Protein AF-A0A5A7T9H6-F1 (afdb_monomer)

Structure (mmCIF, N/CA/C/O backbone):
data_AF-A0A5A7T9H6-F1
#
_entry.id   AF-A0A5A7T9H6-F1
#
loop_
_atom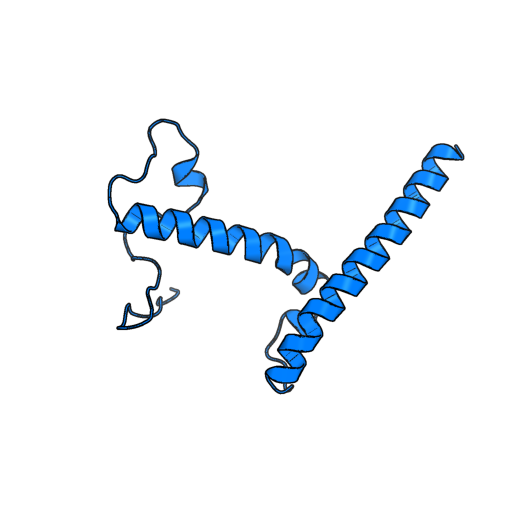_site.group_PDB
_atom_site.id
_atom_site.type_symbol
_atom_site.label_atom_id
_atom_site.label_alt_id
_atom_site.label_comp_id
_atom_site.label_asym_id
_atom_site.label_entity_id
_atom_site.label_seq_id
_atom_site.pdbx_PDB_ins_code
_atom_site.Cartn_x
_atom_site.Cartn_y
_atom_site.Cartn_z
_atom_site.occupancy
_atom_site.B_iso_or_equiv
_atom_site.auth_seq_id
_atom_site.auth_comp_id
_atom_site.auth_asym_id
_atom_site.auth_atom_id
_atom_site.pdbx_PDB_model_num
ATOM 1 N N . MET A 1 1 ? -19.602 9.759 -2.356 1.00 32.16 1 MET A N 1
ATOM 2 C CA . MET A 1 1 ? -19.908 8.745 -1.319 1.00 32.16 1 MET A CA 1
ATOM 3 C C . MET A 1 1 ? -19.377 7.387 -1.775 1.00 32.16 1 MET A C 1
ATOM 5 O O . MET A 1 1 ? -19.956 6.810 -2.684 1.00 32.16 1 MET A O 1
ATOM 9 N N . ARG A 1 2 ? -18.277 6.870 -1.207 1.00 39.62 2 ARG A N 1
ATOM 10 C CA . ARG A 1 2 ? -17.934 5.444 -1.363 1.00 39.62 2 ARG A CA 1
ATOM 11 C C . ARG A 1 2 ? -18.750 4.678 -0.321 1.00 39.62 2 ARG A C 1
ATOM 13 O O . ARG A 1 2 ? -18.455 4.782 0.864 1.00 39.62 2 ARG A O 1
ATOM 20 N N . ARG A 1 3 ? -19.807 3.971 -0.738 1.00 49.78 3 ARG A N 1
ATOM 21 C CA . ARG A 1 3 ? -20.456 2.973 0.125 1.00 49.78 3 ARG A CA 1
ATOM 22 C C . ARG A 1 3 ? -19.434 1.856 0.338 1.00 49.78 3 ARG A C 1
ATOM 24 O O . ARG A 1 3 ? -19.085 1.166 -0.614 1.00 49.78 3 ARG A O 1
ATOM 31 N N . GLY A 1 4 ? -18.880 1.775 1.546 1.00 64.88 4 GLY A N 1
ATOM 32 C CA . GLY A 1 4 ? -18.006 0.675 1.940 1.00 64.88 4 GLY A CA 1
ATOM 33 C C . GLY A 1 4 ? -18.763 -0.649 1.879 1.00 64.88 4 GLY A C 1
ATOM 34 O O . GLY A 1 4 ? -19.987 -0.678 2.014 1.00 64.88 4 GLY A O 1
ATOM 35 N N . TYR A 1 5 ? -18.034 -1.735 1.643 1.00 79.31 5 TYR A N 1
ATOM 36 C CA . TYR A 1 5 ? -18.594 -3.077 1.732 1.00 79.31 5 TYR A CA 1
ATOM 37 C C . TYR A 1 5 ? -19.097 -3.335 3.162 1.00 79.31 5 TYR A C 1
ATOM 39 O O . TYR A 1 5 ? -18.433 -2.911 4.111 1.00 79.31 5 TYR A O 1
ATOM 47 N N . PRO A 1 6 ? -20.256 -3.991 3.339 1.00 83.25 6 PRO A N 1
ATOM 48 C CA . PRO A 1 6 ? -20.728 -4.351 4.667 1.00 83.25 6 PRO A CA 1
ATOM 49 C C . PRO A 1 6 ? -19.781 -5.372 5.309 1.00 83.25 6 PRO A C 1
ATOM 51 O O . PRO A 1 6 ? -19.231 -6.238 4.627 1.00 83.25 6 PRO A O 1
ATOM 54 N N . ASN A 1 7 ? -19.622 -5.286 6.630 1.00 86.12 7 ASN A N 1
ATOM 55 C CA . ASN A 1 7 ? -18.958 -6.340 7.392 1.00 86.12 7 ASN A CA 1
ATOM 56 C C . ASN A 1 7 ? -19.840 -7.586 7.364 1.00 86.12 7 ASN A C 1
ATOM 58 O O . ASN A 1 7 ? -21.017 -7.520 7.717 1.00 86.12 7 ASN A O 1
ATOM 62 N N . THR A 1 8 ? -19.267 -8.699 6.925 1.00 88.88 8 THR A N 1
ATOM 63 C CA . THR A 1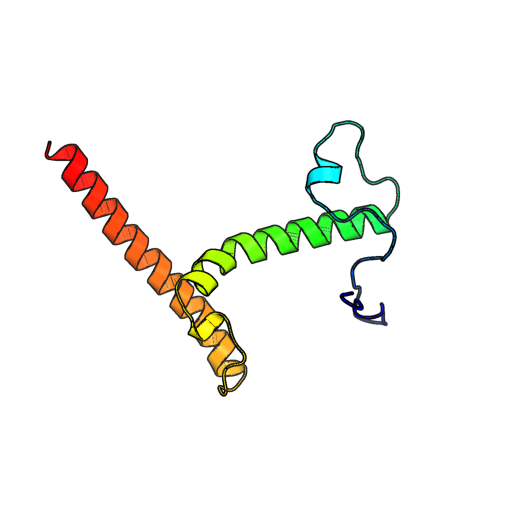 8 ? -19.950 -9.989 6.799 1.00 88.88 8 THR A CA 1
ATOM 64 C C . THR A 1 8 ? -19.071 -11.077 7.395 1.00 88.88 8 THR A C 1
ATOM 66 O O . THR A 1 8 ? -17.885 -10.865 7.661 1.00 88.88 8 THR A O 1
ATOM 69 N N . GLU A 1 9 ? -19.646 -12.244 7.653 1.00 86.38 9 GLU A N 1
ATOM 70 C CA . GLU A 1 9 ? -18.858 -13.384 8.104 1.00 86.38 9 GLU A CA 1
ATOM 71 C C . GLU A 1 9 ? -17.765 -13.710 7.070 1.00 86.38 9 GLU A C 1
ATOM 73 O O . GLU A 1 9 ? -18.032 -13.814 5.875 1.00 86.38 9 GLU A O 1
ATOM 78 N N . GLY A 1 10 ? -16.509 -13.786 7.521 1.00 87.81 10 GLY A N 1
ATOM 79 C CA . GLY A 1 10 ? -15.345 -13.996 6.651 1.00 87.81 10 GLY A CA 1
ATOM 80 C C . GLY A 1 10 ? -14.756 -12.735 6.001 1.00 87.81 10 GLY A C 1
ATOM 81 O O . GLY A 1 10 ? -13.679 -12.821 5.412 1.00 87.81 10 GLY A O 1
ATOM 82 N N . PHE A 1 11 ? -15.380 -11.557 6.134 1.00 87.44 11 PHE A N 1
ATOM 83 C CA . PHE A 1 11 ? -14.834 -10.308 5.596 1.00 87.44 11 PHE A CA 1
ATOM 84 C C . PHE A 1 11 ? -15.082 -9.097 6.505 1.00 87.44 11 PHE A C 1
ATOM 86 O O . PHE A 1 11 ? -16.214 -8.673 6.746 1.00 87.44 11 PHE A O 1
ATOM 93 N N . LEU A 1 12 ? -13.984 -8.483 6.949 1.00 88.75 12 LEU A N 1
ATOM 94 C CA . LEU A 1 12 ? -13.987 -7.265 7.753 1.00 88.75 12 LEU A CA 1
ATOM 95 C C . LEU A 1 12 ? -13.534 -6.074 6.903 1.00 88.75 12 LEU A C 1
ATOM 97 O O . LEU A 1 12 ? -12.353 -5.928 6.583 1.00 88.75 12 LEU A O 1
ATOM 101 N N . ALA A 1 13 ? -14.480 -5.207 6.561 1.00 88.31 13 ALA A N 1
ATOM 102 C CA . ALA A 1 13 ? -14.224 -3.893 5.996 1.00 88.31 13 ALA A CA 1
ATOM 103 C C . ALA A 1 13 ? -13.886 -2.874 7.106 1.00 88.31 13 ALA A C 1
ATOM 105 O O . ALA A 1 13 ? -14.198 -3.093 8.283 1.00 88.31 13 ALA A O 1
ATOM 106 N N . PRO A 1 14 ? -13.272 -1.729 6.756 1.00 88.81 14 PRO A N 1
ATOM 107 C CA . PRO A 1 14 ? -13.065 -0.631 7.696 1.00 88.81 14 PRO A CA 1
ATOM 108 C C . PRO A 1 14 ? -14.359 -0.204 8.390 1.00 88.81 14 PRO A C 1
ATOM 110 O O . PRO A 1 14 ? -15.389 0.007 7.746 1.00 88.81 14 PRO A O 1
ATOM 113 N N . TYR A 1 15 ? -14.294 -0.024 9.708 1.00 87.94 15 TYR A N 1
ATOM 114 C CA . TYR A 1 15 ? -15.427 0.438 10.499 1.00 87.94 15 TYR A CA 1
ATOM 115 C C . TYR A 1 15 ? -15.729 1.903 10.184 1.00 87.94 15 TYR A C 1
ATOM 117 O O . TYR A 1 15 ? -14.883 2.781 10.368 1.00 87.94 15 TYR A O 1
ATOM 125 N N . THR A 1 16 ? -16.953 2.174 9.735 1.00 80.81 16 THR A N 1
ATOM 126 C CA . THR A 1 16 ? -17.438 3.531 9.460 1.00 80.81 16 THR A CA 1
ATOM 127 C C . THR A 1 16 ? -17.621 4.327 10.751 1.00 80.81 16 THR A C 1
ATOM 129 O O . THR A 1 16 ? -18.063 3.778 11.760 1.00 80.81 16 THR A O 1
ATOM 132 N N . GLY A 1 17 ? -17.327 5.631 10.719 1.00 79.62 17 GLY A N 1
ATOM 133 C CA . GLY A 1 17 ? -17.470 6.512 11.887 1.00 79.62 17 GLY A CA 1
ATOM 134 C C . GLY A 1 17 ? -16.360 6.356 12.932 1.00 79.62 17 GLY A C 1
ATOM 135 O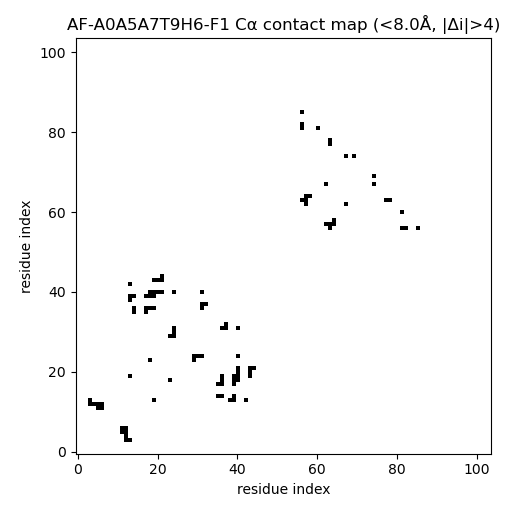 O . GLY A 1 17 ? -16.505 6.829 14.053 1.00 79.62 17 GLY A O 1
ATOM 136 N N . GLN A 1 18 ? -15.269 5.676 12.584 1.00 80.69 18 GLN A N 1
ATOM 137 C CA . GLN A 1 18 ? -14.040 5.613 13.371 1.00 80.69 18 GLN A CA 1
ATOM 138 C C . GLN A 1 18 ? -12.905 6.262 12.575 1.00 80.69 18 GLN A C 1
ATOM 140 O O . GLN A 1 18 ? -12.950 6.297 11.342 1.00 80.69 18 GLN A O 1
ATOM 145 N N . ARG A 1 19 ? -11.885 6.758 13.280 1.00 80.19 19 ARG A N 1
ATOM 146 C CA . ARG A 1 19 ? -10.667 7.319 12.678 1.00 80.19 19 ARG A CA 1
ATOM 147 C C . ARG A 1 19 ? -10.031 6.328 11.697 1.00 80.19 19 ARG A C 1
ATOM 149 O O . ARG A 1 19 ? -10.014 5.120 11.949 1.00 80.19 19 ARG A O 1
ATOM 156 N N . TYR A 1 20 ? -9.527 6.832 10.574 1.00 76.69 20 TYR A N 1
ATOM 157 C CA . TYR A 1 20 ? -9.037 6.000 9.465 1.00 76.69 20 TYR A CA 1
ATOM 158 C C . TYR A 1 20 ? -7.782 6.541 8.774 1.00 76.69 20 TYR A C 1
ATOM 160 O O . TYR A 1 20 ? -7.077 5.768 8.119 1.00 76.69 20 TYR A O 1
ATOM 168 N N . HIS A 1 21 ? -7.453 7.827 8.913 1.00 77.00 21 HIS A N 1
ATOM 169 C CA . HIS A 1 21 ? -6.279 8.385 8.245 1.00 77.00 21 HIS A CA 1
ATOM 170 C C . HIS A 1 21 ? -5.020 8.116 9.056 1.00 77.00 21 HIS A C 1
ATOM 172 O O . HIS A 1 21 ? -4.976 8.373 10.254 1.00 77.00 21 HIS A O 1
ATOM 178 N N . LEU A 1 22 ? -3.942 7.693 8.393 1.00 77.38 22 LEU A N 1
ATOM 179 C CA . LEU A 1 22 ? -2.652 7.466 9.053 1.00 77.38 22 LEU A CA 1
ATOM 180 C C . LEU A 1 22 ? -2.113 8.700 9.789 1.00 77.38 22 LEU A C 1
ATOM 182 O O . LEU A 1 22 ? -1.441 8.554 10.806 1.00 77.38 22 LEU A O 1
ATOM 186 N N . GLN A 1 23 ? -2.417 9.903 9.297 1.00 80.69 23 GLN A N 1
ATOM 187 C CA . GLN A 1 23 ? -2.010 11.158 9.934 1.00 80.69 23 GLN A CA 1
ATOM 188 C C . GLN A 1 23 ? -2.650 11.357 11.313 1.00 80.69 23 GLN A C 1
ATOM 190 O O . GLN A 1 23 ? -2.002 11.906 12.199 1.00 80.69 23 GLN A O 1
ATOM 195 N N . GLU A 1 24 ? -3.862 10.840 11.532 1.00 80.69 24 GLU A N 1
ATOM 196 C CA . GLU A 1 24 ? -4.570 10.948 12.814 1.00 80.69 24 GLU A CA 1
ATOM 197 C C . GLU A 1 24 ? -3.815 10.216 13.939 1.00 80.69 24 GLU A C 1
ATOM 199 O O . GLU A 1 24 ? -3.967 10.566 15.103 1.00 80.69 24 GLU A O 1
ATOM 204 N N . TRP A 1 25 ? -2.948 9.250 13.607 1.00 81.44 25 TRP A N 1
ATOM 205 C CA . TRP A 1 25 ? -2.217 8.404 14.561 1.00 81.44 25 TRP A CA 1
ATOM 206 C C . TRP A 1 25 ? -0.767 8.854 14.832 1.00 81.44 25 TRP A C 1
ATOM 208 O O . TRP A 1 25 ? -0.082 8.227 15.633 1.00 81.44 25 TRP A O 1
ATOM 218 N N . ARG A 1 26 ? -0.264 9.924 14.193 1.00 78.69 26 ARG A N 1
ATOM 219 C CA . ARG A 1 26 ? 1.161 10.337 14.253 1.00 78.69 26 ARG A CA 1
ATOM 220 C C . ARG A 1 26 ? 1.576 11.138 15.508 1.00 78.69 26 ARG A C 1
ATOM 222 O O . ARG A 1 26 ? 2.588 11.830 15.469 1.00 78.69 26 ARG A O 1
ATOM 229 N N . GLY A 1 27 ? 0.847 11.043 16.621 1.00 79.69 27 GLY A N 1
ATOM 230 C CA . GLY A 1 27 ? 1.132 11.785 17.862 1.00 79.69 27 GLY A CA 1
ATOM 231 C C . GLY A 1 27 ? 1.101 10.902 19.112 1.00 79.69 27 GLY A C 1
ATOM 232 O O . GLY A 1 27 ? 0.321 9.956 19.175 1.00 79.69 27 GLY A O 1
ATOM 233 N N . GLY A 1 28 ? 1.917 11.227 20.124 1.00 74.75 28 GLY A N 1
ATOM 234 C CA . GLY A 1 28 ? 2.076 10.421 21.349 1.00 74.75 28 GLY A CA 1
ATOM 235 C C . GLY A 1 28 ? 0.798 10.216 22.178 1.00 74.75 28 GLY A C 1
ATOM 236 O O . GLY A 1 28 ? 0.712 9.243 22.917 1.00 74.75 28 GLY A O 1
ATOM 237 N N . GLY A 1 29 ? -0.212 11.079 22.016 1.00 78.00 29 GLY A N 1
ATOM 238 C CA . GLY A 1 29 ? -1.535 10.947 22.647 1.00 78.00 29 GLY A CA 1
ATOM 239 C C . GLY A 1 29 ? -2.614 10.307 21.765 1.00 78.00 29 GLY A C 1
ATOM 240 O O . GLY A 1 29 ? -3.755 10.179 22.192 1.00 78.00 29 GLY A O 1
ATOM 241 N N . ASN A 1 30 ? -2.283 9.909 20.534 1.00 82.44 30 ASN A N 1
ATOM 242 C CA . ASN A 1 30 ? -3.271 9.510 19.531 1.00 82.44 30 ASN A CA 1
ATOM 243 C C . ASN A 1 30 ? -3.394 7.992 19.369 1.00 82.44 30 ASN A C 1
ATOM 245 O O . ASN A 1 30 ? -3.840 7.540 18.314 1.00 82.44 30 ASN A O 1
ATOM 249 N N . ALA A 1 31 ? -3.004 7.210 20.376 1.00 84.19 31 ALA A N 1
ATOM 250 C CA . ALA A 1 31 ? -3.110 5.757 20.336 1.00 84.19 31 ALA A CA 1
ATOM 251 C C . ALA A 1 31 ? -4.577 5.302 20.157 1.00 84.19 31 ALA A C 1
ATOM 253 O O . ALA A 1 31 ? -5.484 5.945 20.689 1.00 84.19 31 ALA A O 1
ATOM 254 N N . PRO A 1 32 ? -4.832 4.203 19.421 1.00 85.25 32 PRO A N 1
ATOM 255 C CA . PRO A 1 32 ? -6.161 3.604 19.344 1.00 85.25 32 PRO A CA 1
ATOM 256 C C . PRO A 1 32 ? -6.676 3.241 20.729 1.00 85.25 32 PRO A C 1
ATOM 258 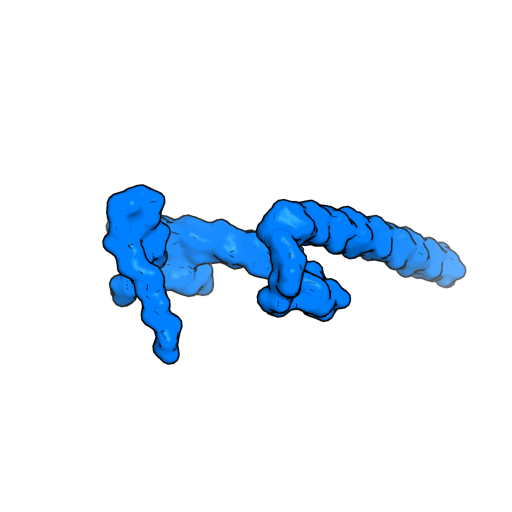O O . PRO A 1 32 ? -6.010 2.534 21.481 1.00 85.25 32 PRO A O 1
ATOM 261 N N . THR A 1 33 ? -7.881 3.703 21.033 1.00 87.94 33 THR A N 1
ATOM 262 C CA . THR A 1 33 ? -8.560 3.428 22.304 1.00 87.94 33 THR A CA 1
ATOM 263 C C . THR A 1 33 ? -9.493 2.231 22.192 1.00 87.94 33 THR A C 1
ATOM 265 O O . THR A 1 33 ? -9.694 1.496 23.155 1.00 87.94 33 THR A O 1
ATOM 268 N N . THR A 1 34 ? -10.035 2.002 20.995 1.00 89.88 34 THR A N 1
ATOM 269 C CA . THR A 1 34 ? -11.002 0.935 20.724 1.00 89.88 34 THR A CA 1
ATOM 270 C C . THR A 1 34 ? -10.422 -0.101 19.762 1.00 89.88 34 THR A C 1
ATOM 272 O O . THR A 1 34 ? -9.657 0.221 18.853 1.00 89.88 34 THR A O 1
ATOM 275 N N . SER A 1 35 ? -10.846 -1.360 19.883 1.00 88.25 35 SER A N 1
ATOM 276 C CA . SER A 1 35 ? -10.470 -2.436 18.950 1.00 88.25 35 SER A CA 1
ATOM 277 C C . SER A 1 35 ? -10.780 -2.102 17.480 1.00 88.25 35 SER A C 1
ATOM 279 O O . SER A 1 35 ? -9.991 -2.419 16.590 1.00 88.25 35 SER A O 1
ATOM 281 N N . LYS A 1 36 ? -11.890 -1.399 17.219 1.00 89.19 36 LYS A N 1
ATOM 282 C CA . LYS A 1 36 ? -12.278 -0.907 15.884 1.00 89.19 36 LYS A CA 1
ATOM 283 C C . LYS A 1 36 ? -11.292 0.118 15.321 1.00 89.19 36 LYS A C 1
ATOM 285 O O . LYS A 1 36 ? -10.938 0.046 14.147 1.00 89.19 36 LYS A O 1
ATOM 290 N N . GLU A 1 37 ? -10.826 1.045 16.156 1.00 89.62 37 GLU A N 1
ATOM 291 C CA . GLU A 1 37 ? -9.803 2.027 15.785 1.00 89.62 37 GLU A CA 1
ATOM 292 C C . GLU A 1 37 ? -8.472 1.346 15.473 1.00 89.62 37 GLU A C 1
ATOM 294 O O . GLU A 1 37 ? -7.835 1.656 14.468 1.00 89.62 37 GLU A O 1
ATOM 299 N N . PHE A 1 38 ? -8.077 0.371 16.296 1.00 89.88 38 PHE A N 1
ATOM 300 C CA . PHE A 1 38 ? -6.858 -0.398 16.070 1.00 89.88 38 PHE A CA 1
ATOM 301 C C . PHE A 1 38 ? -6.914 -1.163 14.742 1.00 89.88 38 PHE A C 1
ATOM 303 O O . PHE A 1 38 ? -5.954 -1.131 13.968 1.00 89.88 38 PHE A O 1
ATOM 310 N N . PHE A 1 39 ? -8.054 -1.796 14.445 1.00 90.38 39 PHE A N 1
ATOM 311 C CA . PHE A 1 39 ? -8.289 -2.458 13.165 1.00 90.38 39 PHE A CA 1
ATOM 312 C C . PHE A 1 39 ? -8.169 -1.478 11.992 1.00 90.38 39 PHE A C 1
ATOM 314 O O . PHE A 1 39 ? -7.393 -1.728 11.070 1.00 90.38 39 PHE A O 1
ATOM 321 N N . ASN A 1 40 ? -8.870 -0.341 12.040 1.00 90.25 40 ASN A N 1
ATOM 322 C CA . ASN A 1 40 ? -8.81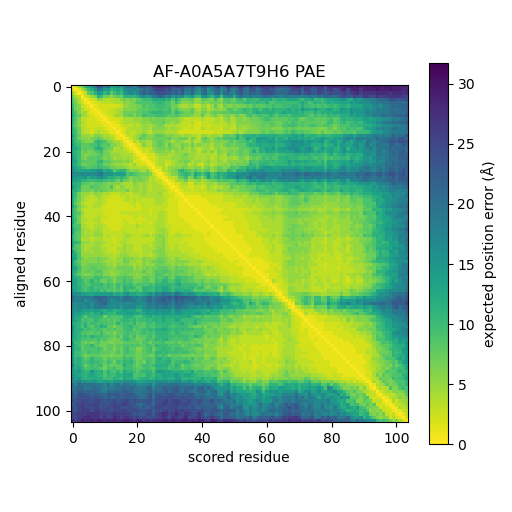9 0.669 10.982 1.00 90.25 40 ASN A CA 1
ATOM 323 C C . ASN A 1 40 ? -7.405 1.232 10.783 1.00 90.25 40 ASN A C 1
ATOM 325 O O . ASN A 1 40 ? -6.963 1.391 9.646 1.00 90.25 40 ASN A O 1
ATOM 329 N N . MET A 1 41 ? -6.675 1.496 11.870 1.00 90.12 41 MET A N 1
ATOM 330 C CA . MET A 1 41 ? -5.290 1.963 11.823 1.00 90.12 41 MET A CA 1
ATOM 331 C C . MET A 1 41 ? -4.387 0.949 11.111 1.00 90.12 41 MET A C 1
ATOM 333 O O . MET A 1 41 ? -3.626 1.318 10.214 1.00 90.12 41 MET A O 1
ATOM 337 N N . LYS A 1 42 ? -4.469 -0.336 11.482 1.00 90.81 42 LYS A N 1
ATOM 338 C CA . LYS A 1 42 ? -3.686 -1.400 10.837 1.00 90.81 42 LYS A CA 1
ATOM 339 C C . LYS A 1 42 ? -4.073 -1.573 9.372 1.00 90.81 42 LYS A C 1
ATOM 341 O O . LYS A 1 42 ? -3.187 -1.613 8.524 1.00 90.81 42 LYS A O 1
ATOM 346 N N . HIS A 1 43 ? -5.369 -1.593 9.076 1.00 89.56 43 HIS A N 1
ATOM 347 C CA . HIS A 1 43 ? -5.887 -1.695 7.717 1.00 89.56 43 HIS A CA 1
ATOM 348 C C . HIS A 1 43 ? -5.371 -0.561 6.820 1.00 89.56 43 HIS A C 1
ATOM 350 O O . HIS A 1 43 ? -4.812 -0.822 5.757 1.00 89.56 43 HIS A O 1
ATOM 356 N N . SER A 1 44 ? -5.489 0.686 7.280 1.00 89.00 44 SER A N 1
ATOM 357 C CA . SER A 1 44 ? -5.017 1.884 6.576 1.00 89.00 44 SER A CA 1
ATOM 358 C C . SER A 1 44 ? -3.497 1.873 6.378 1.00 89.00 44 SER A C 1
ATOM 360 O O . SER A 1 44 ? -3.006 2.193 5.297 1.00 89.00 44 SER A O 1
ATOM 362 N N . SER A 1 45 ? -2.734 1.416 7.379 1.00 89.06 45 SER A N 1
ATOM 363 C CA . SER A 1 45 ? -1.276 1.255 7.274 1.00 89.06 45 SER A CA 1
ATOM 364 C C . SER A 1 45 ? -0.880 0.274 6.172 1.00 89.06 45 SER A C 1
ATOM 366 O O . SER A 1 45 ? -0.072 0.606 5.302 1.00 89.06 45 SER A O 1
ATOM 368 N N . THR A 1 46 ? -1.494 -0.911 6.159 1.00 91.00 46 THR A N 1
ATOM 369 C CA . THR A 1 46 ? -1.252 -1.924 5.126 1.00 91.00 46 THR A CA 1
ATOM 370 C C . THR A 1 46 ? -1.679 -1.430 3.745 1.00 91.00 46 THR A C 1
ATOM 372 O O . THR A 1 46 ? -0.913 -1.571 2.791 1.00 91.00 46 THR A O 1
ATOM 375 N N . GLN A 1 47 ? -2.853 -0.800 3.629 1.00 88.06 47 GLN A N 1
ATOM 376 C CA . GLN A 1 47 ? -3.313 -0.212 2.369 1.00 88.06 47 GLN A CA 1
ATOM 377 C C . GLN A 1 47 ? -2.345 0.846 1.846 1.00 88.06 47 GLN A C 1
ATOM 379 O O . GLN A 1 47 ? -1.994 0.802 0.675 1.00 88.06 47 GLN A O 1
ATOM 384 N N . ASN A 1 48 ? -1.834 1.729 2.702 1.00 89.94 48 ASN A N 1
ATOM 385 C CA . ASN A 1 48 ? -0.861 2.741 2.303 1.00 89.94 48 ASN A CA 1
ATOM 386 C C . ASN A 1 48 ? 0.453 2.132 1.788 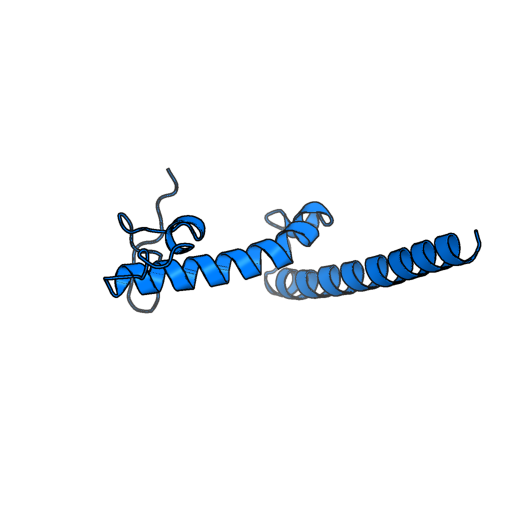1.00 89.94 48 ASN A C 1
ATOM 388 O O . ASN A 1 48 ? 1.021 2.645 0.830 1.00 89.94 48 ASN A O 1
ATOM 392 N N . VAL A 1 49 ? 0.949 1.041 2.383 1.00 90.19 49 VAL A N 1
ATOM 393 C CA . VAL A 1 49 ? 2.150 0.352 1.867 1.00 90.19 49 VAL A CA 1
ATOM 394 C C . VAL A 1 49 ? 1.888 -0.213 0.471 1.00 90.19 49 VAL A C 1
ATOM 396 O O . VAL A 1 49 ? 2.689 -0.002 -0.438 1.00 90.19 49 VAL A O 1
ATOM 399 N N . ILE A 1 50 ? 0.746 -0.879 0.288 1.00 88.44 50 ILE A N 1
ATOM 400 C CA . ILE A 1 50 ? 0.319 -1.431 -1.003 1.00 88.44 50 ILE A CA 1
ATOM 401 C C . ILE A 1 50 ? 0.172 -0.305 -2.034 1.00 88.44 50 ILE A C 1
ATOM 403 O O . ILE A 1 50 ? 0.746 -0.374 -3.117 1.00 88.44 50 ILE A O 1
ATOM 407 N N . GLU A 1 51 ? -0.547 0.765 -1.705 1.00 88.31 51 GLU A N 1
ATOM 408 C CA . GLU A 1 51 ? -0.747 1.906 -2.597 1.00 88.31 51 GLU A CA 1
ATOM 409 C C . GLU A 1 51 ? 0.574 2.569 -2.977 1.00 88.31 51 GLU A C 1
ATOM 411 O O . GLU A 1 51 ? 0.802 2.795 -4.159 1.00 88.31 51 GLU A O 1
ATOM 416 N N . ARG A 1 52 ? 1.488 2.802 -2.028 1.00 89.56 52 ARG A N 1
ATOM 417 C CA . ARG A 1 52 ? 2.812 3.373 -2.328 1.00 89.56 52 ARG A CA 1
ATOM 418 C C . ARG A 1 52 ? 3.654 2.477 -3.233 1.00 89.56 52 ARG A C 1
ATOM 420 O O . ARG A 1 52 ? 4.383 3.002 -4.066 1.00 89.56 52 ARG A O 1
ATOM 427 N N . ALA A 1 53 ? 3.552 1.156 -3.094 1.00 87.31 53 ALA A N 1
ATOM 428 C CA . ALA A 1 53 ? 4.266 0.216 -3.956 1.00 87.31 53 ALA A CA 1
ATOM 429 C C . ALA A 1 53 ? 3.669 0.157 -5.374 1.00 87.31 53 ALA A C 1
ATOM 431 O O . ALA A 1 53 ? 4.401 0.115 -6.360 1.00 87.31 53 ALA A O 1
ATOM 432 N N . PHE A 1 54 ? 2.339 0.175 -5.495 1.00 86.62 54 PHE A N 1
ATOM 433 C CA . PHE A 1 54 ? 1.656 0.027 -6.783 1.00 86.62 54 PHE A CA 1
ATOM 434 C C . PHE A 1 54 ? 1.358 1.346 -7.500 1.00 86.62 54 PHE A C 1
ATOM 436 O O . PHE A 1 54 ? 1.090 1.309 -8.700 1.00 86.62 54 PHE A O 1
ATOM 443 N N . SER A 1 55 ? 1.388 2.497 -6.821 1.00 88.69 55 SER A N 1
ATOM 444 C CA . SER A 1 55 ? 1.105 3.798 -7.445 1.00 88.69 55 SER A CA 1
ATOM 445 C C . SER A 1 55 ? 2.058 4.083 -8.607 1.00 88.69 55 SER A C 1
ATOM 447 O O . SER A 1 55 ? 1.560 4.263 -9.715 1.00 88.69 55 SER A O 1
ATOM 449 N N . PRO A 1 56 ? 3.395 3.976 -8.448 1.00 88.94 56 PRO A N 1
ATOM 450 C CA . PRO A 1 56 ? 4.320 4.232 -9.554 1.00 88.94 56 PRO A CA 1
ATOM 451 C C . PRO A 1 56 ? 4.120 3.265 -10.726 1.00 88.94 56 PRO A C 1
ATOM 453 O O . PRO A 1 56 ? 4.287 3.632 -11.888 1.00 88.94 56 PRO A O 1
ATOM 456 N N . LEU A 1 57 ? 3.730 2.019 -10.433 1.00 88.56 57 LEU A N 1
ATOM 457 C CA . LEU A 1 57 ? 3.432 1.026 -11.462 1.00 88.56 57 LEU A CA 1
ATOM 458 C C . LEU A 1 57 ? 2.167 1.384 -12.244 1.00 88.56 57 LEU A C 1
ATOM 460 O O . LEU A 1 57 ? 2.162 1.243 -13.461 1.00 88.56 57 LEU A O 1
ATOM 464 N N . LYS A 1 58 ? 1.116 1.870 -11.579 1.00 86.94 58 LYS A N 1
ATOM 465 C CA . LYS A 1 58 ? -0.120 2.327 -12.234 1.00 86.94 58 LYS A CA 1
ATOM 466 C C . LYS A 1 58 ? 0.080 3.603 -13.046 1.00 86.94 58 LYS A C 1
ATOM 468 O O . LYS A 1 58 ? -0.581 3.764 -14.070 1.00 86.94 58 LYS A O 1
ATOM 473 N N . ASP A 1 59 ? 0.968 4.481 -12.591 1.00 88.25 59 ASP A N 1
ATOM 474 C CA . ASP A 1 59 ? 1.289 5.730 -13.278 1.00 88.25 59 ASP A CA 1
ATOM 475 C C . ASP A 1 59 ? 2.109 5.467 -14.548 1.00 88.25 59 ASP A C 1
ATOM 477 O O . ASP A 1 59 ? 1.853 6.067 -15.590 1.00 88.25 59 ASP A O 1
ATOM 481 N N . ARG A 1 60 ? 3.050 4.514 -14.490 1.00 86.75 60 ARG A N 1
ATOM 482 C CA . ARG A 1 60 ? 3.918 4.154 -15.621 1.00 86.75 60 ARG A CA 1
ATOM 483 C C . ARG A 1 60 ? 3.261 3.192 -16.612 1.00 86.75 60 ARG A C 1
ATOM 485 O O . ARG A 1 60 ? 3.474 3.309 -17.815 1.00 86.75 60 ARG A O 1
ATOM 492 N N . TRP A 1 61 ? 2.485 2.229 -16.121 1.00 87.19 61 TRP A N 1
ATOM 493 C CA . TRP A 1 61 ? 1.938 1.138 -16.924 1.00 87.19 61 TRP A CA 1
ATOM 494 C C . TRP A 1 61 ? 0.410 1.222 -16.982 1.00 87.19 61 TRP A C 1
ATOM 496 O O . TRP A 1 61 ? -0.301 0.775 -16.080 1.00 87.19 61 TRP A O 1
ATOM 506 N N . THR A 1 62 ? -0.116 1.739 -18.095 1.00 85.06 62 THR A N 1
ATOM 507 C CA . THR A 1 62 ? -1.566 1.904 -18.322 1.00 85.06 62 THR A CA 1
ATOM 508 C C . THR A 1 62 ? -2.346 0.590 -18.223 1.00 85.06 62 THR A C 1
ATOM 510 O O . THR A 1 62 ? -3.492 0.592 -17.771 1.00 85.06 62 THR A O 1
ATOM 513 N N . ILE A 1 63 ? -1.709 -0.540 -18.552 1.00 84.38 63 ILE A N 1
ATOM 514 C CA . ILE A 1 63 ? -2.278 -1.891 -18.429 1.00 84.38 63 ILE A CA 1
ATOM 515 C C . ILE A 1 63 ? -2.645 -2.271 -16.982 1.00 84.38 63 ILE A C 1
ATOM 517 O O . ILE A 1 63 ? -3.530 -3.097 -16.777 1.00 84.38 63 ILE A O 1
ATOM 521 N N . VAL A 1 64 ? -2.020 -1.643 -15.977 1.00 82.56 64 VAL A N 1
ATOM 522 C CA . VAL A 1 64 ? -2.264 -1.893 -14.542 1.00 82.56 64 VAL A CA 1
ATOM 523 C C . VAL A 1 64 ? -3.397 -1.009 -13.988 1.00 82.56 64 VAL A C 1
ATOM 525 O O . VAL A 1 64 ? -3.943 -1.279 -12.917 1.00 82.56 64 VAL A O 1
ATOM 528 N N . ARG A 1 65 ? -3.779 0.063 -14.697 1.00 79.50 65 ARG A N 1
ATOM 529 C CA . ARG A 1 65 ? -4.695 1.103 -14.190 1.00 79.50 65 ARG A CA 1
ATOM 530 C C . ARG A 1 65 ? -6.182 0.774 -14.378 1.00 79.50 65 ARG A C 1
ATOM 532 O O . ARG A 1 65 ? -7.006 1.278 -13.616 1.00 79.50 65 ARG A O 1
ATOM 539 N N . GLY A 1 66 ? -6.538 -0.027 -15.384 1.00 71.56 66 GLY A N 1
ATOM 540 C CA . GLY A 1 66 ? -7.9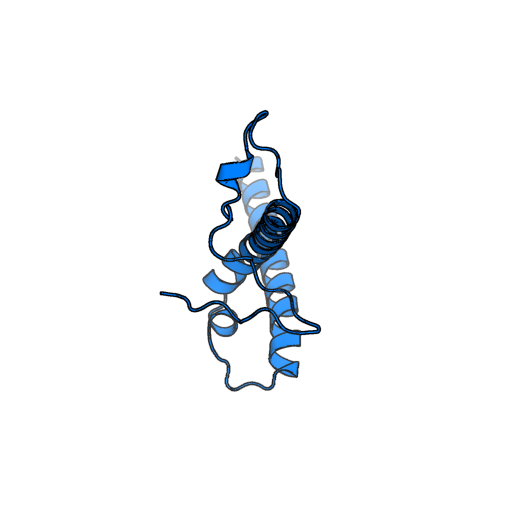26 -0.226 -15.820 1.00 71.56 66 GLY A CA 1
ATOM 541 C C . GLY A 1 66 ? -8.434 -1.665 -15.733 1.00 71.56 66 GLY A C 1
ATOM 542 O O . GLY A 1 66 ? -7.667 -2.605 -15.543 1.00 71.56 66 GLY A O 1
ATOM 543 N N . LYS A 1 67 ? -9.751 -1.833 -15.928 1.00 65.12 67 LYS A N 1
ATOM 544 C CA . LYS A 1 67 ? -10.356 -3.143 -16.211 1.00 65.12 67 LYS A CA 1
ATOM 545 C C . LYS A 1 67 ? -9.725 -3.669 -17.492 1.00 65.12 67 LYS A C 1
ATOM 547 O O . LYS A 1 67 ? -10.024 -3.165 -18.571 1.00 65.12 67 LYS A O 1
ATOM 552 N N . SER A 1 68 ? -8.830 -4.636 -17.373 1.00 65.12 68 SER A N 1
ATOM 553 C CA . SER A 1 68 ? -8.308 -5.294 -18.554 1.00 65.12 68 SER A CA 1
ATOM 554 C C . SER A 1 68 ? -9.306 -6.361 -18.997 1.00 65.12 68 SER A C 1
ATOM 556 O O . SER A 1 68 ? -9.932 -7.022 -18.169 1.00 65.12 68 SER A O 1
ATOM 558 N N . TYR A 1 69 ? -9.463 -6.529 -20.309 1.00 77.12 69 TYR A N 1
ATOM 559 C CA . TYR A 1 69 ? -10.261 -7.616 -20.889 1.00 77.12 69 TYR A CA 1
ATOM 560 C C . TYR A 1 69 ? -9.599 -8.993 -20.694 1.00 77.12 69 TY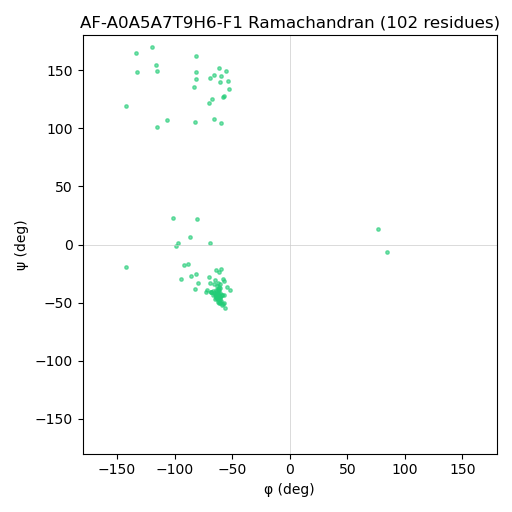R A C 1
ATOM 562 O O . TYR A 1 69 ? -10.113 -10.004 -21.165 1.00 77.12 69 TYR A O 1
ATOM 570 N N . TYR A 1 70 ? -8.446 -9.037 -20.019 1.00 79.50 70 TYR A N 1
ATOM 571 C CA . TYR A 1 70 ? -7.697 -10.253 -19.760 1.00 79.50 70 TYR A CA 1
ATOM 572 C C . TYR A 1 70 ? -8.266 -11.013 -18.561 1.00 79.50 70 TYR A C 1
ATOM 574 O O . TYR A 1 70 ? -8.741 -10.422 -17.589 1.00 79.50 70 TYR A O 1
ATOM 582 N N . LEU A 1 71 ? -8.153 -12.341 -18.618 1.00 84.25 71 LEU A N 1
ATOM 583 C CA . LEU A 1 71 ? -8.479 -13.227 -17.503 1.00 84.25 71 LEU A CA 1
ATOM 584 C C . LEU A 1 71 ? -7.691 -12.830 -16.243 1.00 84.25 71 LEU A C 1
ATOM 586 O O . LEU A 1 71 ? -6.548 -12.379 -16.331 1.00 84.25 71 LEU A O 1
ATOM 590 N N . VAL A 1 72 ? -8.275 -13.063 -15.063 1.00 83.81 72 VAL A N 1
ATOM 591 C CA . VAL A 1 72 ? -7.655 -12.745 -13.760 1.00 83.81 72 VAL A CA 1
ATOM 592 C C . VAL A 1 72 ? -6.249 -13.339 -13.640 1.00 83.81 72 VAL A C 1
ATOM 594 O O . VAL A 1 72 ? -5.338 -12.664 -13.175 1.00 83.81 72 VAL A O 1
ATOM 597 N N . GLN A 1 73 ? -6.040 -14.560 -14.141 1.00 86.00 73 GLN A N 1
ATOM 598 C CA . GLN A 1 73 ? -4.722 -15.204 -14.162 1.00 86.00 73 GLN A CA 1
ATOM 599 C C . GLN A 1 73 ? -3.669 -14.368 -14.901 1.00 86.00 73 GLN A C 1
ATOM 601 O O . GLN A 1 73 ? -2.562 -14.187 -14.403 1.00 86.00 73 GLN A O 1
ATOM 606 N N . VAL A 1 74 ? -4.029 -13.798 -16.055 1.00 85.69 74 VAL A N 1
ATOM 607 C CA . VAL A 1 74 ? -3.127 -12.949 -16.842 1.00 85.69 74 VAL A CA 1
ATOM 608 C C . VAL A 1 74 ? -2.814 -11.668 -16.075 1.00 85.69 74 VAL A C 1
ATOM 610 O O . VAL A 1 74 ? -1.649 -11.296 -15.973 1.00 85.69 74 VAL A O 1
ATOM 613 N N . GLN A 1 75 ? -3.821 -11.038 -15.459 1.00 85.06 75 GLN A N 1
ATOM 614 C CA . GLN A 1 75 ? -3.619 -9.845 -14.627 1.00 85.06 75 GLN A CA 1
ATOM 615 C C . GLN A 1 75 ? -2.668 -10.119 -13.451 1.00 85.06 75 GLN A C 1
ATOM 617 O O . GLN A 1 75 ? -1.762 -9.323 -13.195 1.00 85.06 75 GLN A O 1
ATOM 622 N N . CYS A 1 76 ? -2.825 -11.262 -12.775 1.00 86.00 76 CYS A N 1
ATOM 623 C CA . CYS A 1 76 ? -1.948 -11.685 -11.684 1.00 86.00 76 CYS A CA 1
ATOM 624 C C . CYS A 1 76 ? -0.490 -11.857 -12.131 1.00 86.00 76 CYS A C 1
ATOM 626 O O . CYS A 1 76 ? 0.408 -11.550 -11.354 1.00 86.00 76 CYS A O 1
ATOM 628 N N . CYS A 1 77 ? -0.244 -12.298 -13.369 1.00 89.19 77 CYS A N 1
ATOM 629 C CA . CYS A 1 77 ? 1.105 -12.398 -13.933 1.00 89.19 77 CYS A CA 1
ATOM 630 C C . CYS A 1 77 ? 1.650 -11.051 -14.432 1.00 89.19 77 CYS A C 1
ATOM 632 O O . CYS A 1 77 ? 2.847 -10.797 -14.330 1.00 89.19 77 CYS A O 1
ATOM 634 N N . THR A 1 78 ? 0.799 -10.161 -14.950 1.00 87.12 78 THR A N 1
ATOM 635 C CA . THR A 1 78 ? 1.225 -8.851 -15.468 1.00 87.12 78 THR A CA 1
ATOM 636 C C . THR A 1 78 ? 1.818 -7.965 -14.371 1.00 87.12 78 THR A C 1
ATOM 638 O O . THR A 1 78 ? 2.848 -7.330 -14.584 1.00 87.12 78 THR A O 1
ATOM 641 N N . ILE A 1 79 ? 1.207 -7.942 -13.184 1.00 86.94 79 ILE A N 1
ATOM 642 C CA . ILE A 1 79 ? 1.638 -7.093 -12.063 1.00 86.94 79 ILE A CA 1
ATOM 643 C C . ILE A 1 79 ? 3.116 -7.317 -11.662 1.00 86.94 79 ILE A C 1
ATOM 645 O O . ILE A 1 79 ? 3.868 -6.338 -11.654 1.00 86.94 79 ILE A O 1
ATOM 649 N N . PRO A 1 80 ? 3.579 -8.547 -11.348 1.00 89.88 80 PRO A N 1
ATOM 650 C CA . PRO A 1 80 ? 4.976 -8.782 -10.984 1.00 89.88 80 PRO A CA 1
ATOM 651 C C . PRO A 1 80 ? 5.939 -8.521 -12.147 1.00 89.88 80 PRO A C 1
ATOM 653 O O . PRO A 1 80 ? 7.027 -8.005 -11.911 1.00 89.88 80 PRO A O 1
ATOM 656 N N . VAL A 1 81 ? 5.543 -8.790 -13.397 1.00 91.69 81 VAL A N 1
ATOM 657 C CA . VAL A 1 81 ? 6.365 -8.476 -14.581 1.00 91.69 81 VAL A CA 1
ATOM 658 C C . VAL A 1 81 ? 6.581 -6.967 -14.715 1.00 91.69 81 VAL A C 1
ATOM 660 O O . VAL A 1 81 ? 7.716 -6.524 -14.874 1.00 91.69 81 VAL A O 1
ATOM 663 N N . CYS A 1 82 ? 5.526 -6.160 -14.571 1.00 89.62 82 CYS A N 1
ATOM 664 C CA . CYS A 1 82 ? 5.639 -4.700 -14.554 1.00 89.62 82 CYS A CA 1
ATOM 665 C C . CYS A 1 82 ? 6.532 -4.203 -13.407 1.00 89.62 82 CYS A C 1
ATOM 667 O O . CYS A 1 82 ? 7.292 -3.254 -13.599 1.00 89.62 82 CYS A O 1
ATOM 669 N N . GLY A 1 83 ? 6.460 -4.848 -12.237 1.00 89.94 83 GLY A N 1
ATOM 670 C CA . GLY A 1 83 ? 7.339 -4.574 -11.098 1.00 89.94 83 GLY A CA 1
ATOM 671 C C . GLY A 1 83 ? 8.812 -4.856 -11.402 1.00 89.94 83 GLY A C 1
ATOM 672 O O . GLY A 1 83 ? 9.660 -3.992 -11.190 1.00 89.94 83 GLY A O 1
ATOM 673 N N . LEU A 1 84 ? 9.115 -6.032 -11.956 1.00 91.81 84 LEU A N 1
ATOM 674 C CA . LEU A 1 84 ? 10.476 -6.425 -12.333 1.00 91.81 84 LEU A CA 1
ATOM 675 C C . LEU A 1 84 ? 11.060 -5.497 -13.401 1.00 91.81 84 LEU A C 1
ATOM 677 O O . LEU A 1 84 ? 12.183 -5.025 -13.244 1.00 91.81 84 LEU A O 1
ATOM 681 N N . LEU A 1 85 ? 10.288 -5.184 -14.445 1.00 90.81 85 LEU A N 1
ATOM 682 C CA . LEU A 1 85 ? 10.704 -4.252 -15.495 1.00 90.81 85 LEU A CA 1
ATOM 683 C C . LEU A 1 85 ? 10.950 -2.848 -14.939 1.00 90.81 85 LEU A C 1
ATOM 685 O O . LEU A 1 85 ? 11.944 -2.218 -15.287 1.00 90.81 85 LEU A O 1
ATOM 689 N N . HIS A 1 86 ? 10.077 -2.360 -14.055 1.00 88.94 86 HIS A N 1
ATOM 690 C CA . HIS A 1 86 ? 10.259 -1.059 -13.415 1.00 88.94 86 HIS A CA 1
ATOM 691 C C . HIS A 1 86 ? 11.553 -1.013 -12.593 1.00 88.94 86 HIS A C 1
ATOM 693 O O . HIS A 1 86 ? 12.319 -0.061 -12.720 1.00 88.94 86 HIS A O 1
ATOM 699 N N . ASN A 1 87 ? 11.821 -2.057 -11.806 1.00 89.31 87 ASN A N 1
ATOM 700 C CA . ASN A 1 87 ? 13.035 -2.155 -10.999 1.00 89.31 87 ASN A CA 1
ATOM 701 C C . ASN A 1 87 ? 14.295 -2.253 -11.864 1.00 89.31 87 ASN A C 1
ATOM 703 O O . ASN A 1 87 ? 15.287 -1.599 -11.557 1.00 89.31 87 ASN A O 1
ATOM 707 N N . LEU A 1 88 ? 14.253 -3.034 -12.948 1.00 89.88 88 LEU A N 1
ATOM 708 C CA . LEU A 1 88 ? 15.365 -3.160 -13.887 1.00 89.88 88 LEU A CA 1
ATOM 709 C C . LEU A 1 88 ? 15.690 -1.811 -14.532 1.00 89.88 88 LEU A C 1
ATOM 711 O O . LEU A 1 88 ? 16.836 -1.381 -14.486 1.00 89.88 88 LEU A O 1
ATOM 715 N N . ILE A 1 89 ? 14.683 -1.118 -15.072 1.00 88.94 89 ILE A N 1
ATOM 716 C CA . ILE A 1 89 ? 14.892 0.181 -15.720 1.00 88.94 89 ILE A CA 1
ATOM 717 C C . ILE A 1 89 ? 15.448 1.202 -14.724 1.00 88.94 89 ILE A C 1
ATOM 719 O O . ILE A 1 89 ? 16.388 1.915 -15.054 1.00 88.94 89 ILE A O 1
ATOM 723 N N . ASN A 1 90 ? 14.907 1.265 -13.504 1.00 86.00 90 ASN A N 1
ATOM 724 C CA . ASN A 1 90 ? 15.415 2.197 -12.499 1.00 86.00 90 ASN A CA 1
ATOM 725 C C . ASN A 1 90 ? 16.859 1.870 -12.103 1.00 86.00 90 ASN A C 1
ATOM 727 O O . ASN A 1 90 ? 17.649 2.788 -11.943 1.00 86.00 90 ASN A O 1
ATOM 731 N N . ARG A 1 91 ? 17.220 0.585 -11.985 1.00 86.44 91 ARG A N 1
ATOM 732 C CA . ARG A 1 91 ? 18.598 0.179 -11.683 1.00 86.44 91 ARG A CA 1
ATOM 733 C C . ARG A 1 91 ? 19.571 0.661 -12.756 1.00 86.44 91 ARG A C 1
ATOM 735 O O . ARG A 1 91 ? 20.608 1.214 -12.418 1.00 86.44 91 ARG A O 1
ATOM 742 N N . GLU A 1 92 ? 19.234 0.457 -14.027 1.00 85.00 92 GLU A N 1
ATOM 743 C CA . GLU A 1 92 ? 20.105 0.877 -15.127 1.00 85.00 92 GLU A CA 1
ATOM 744 C C . GLU A 1 92 ? 20.182 2.408 -15.244 1.00 85.00 92 GLU A C 1
ATOM 746 O O . GLU A 1 92 ? 21.276 2.937 -15.396 1.00 85.00 92 GLU A O 1
ATOM 751 N N . ILE A 1 93 ? 19.067 3.135 -15.087 1.00 79.69 93 ILE A N 1
ATOM 752 C CA . ILE A 1 93 ? 19.070 4.612 -15.097 1.00 79.69 93 ILE A CA 1
ATOM 753 C C . ILE A 1 93 ? 19.907 5.168 -13.940 1.00 79.69 93 ILE A C 1
ATOM 755 O O . ILE A 1 93 ? 20.776 5.997 -14.168 1.00 79.69 93 ILE A O 1
ATOM 759 N N . THR A 1 94 ? 19.716 4.672 -12.713 1.00 75.50 94 THR A N 1
ATOM 760 C CA . THR A 1 94 ? 20.509 5.115 -11.557 1.00 75.50 94 THR A CA 1
ATOM 761 C C . THR A 1 94 ? 21.998 4.814 -11.734 1.00 75.50 94 THR A C 1
ATOM 763 O O . THR A 1 94 ? 22.825 5.628 -11.343 1.00 75.50 94 THR A O 1
ATOM 766 N N . ASN A 1 95 ? 22.359 3.682 -12.347 1.00 69.75 95 ASN A N 1
ATOM 767 C CA . ASN A 1 95 ? 23.757 3.393 -12.672 1.00 69.75 95 ASN A CA 1
ATOM 768 C C . ASN A 1 95 ? 24.332 4.391 -13.688 1.00 69.75 95 ASN A C 1
ATOM 770 O O . ASN A 1 95 ? 25.473 4.810 -13.528 1.00 69.75 95 ASN A O 1
ATOM 774 N N . VAL A 1 96 ? 23.564 4.772 -14.713 1.00 70.19 96 VAL A N 1
ATOM 775 C CA . VAL A 1 96 ? 23.984 5.771 -15.709 1.00 70.19 96 VAL A CA 1
ATOM 776 C C . VAL A 1 96 ? 24.155 7.149 -15.067 1.00 70.19 96 VAL A C 1
ATOM 778 O O . VAL A 1 96 ? 25.200 7.760 -15.254 1.00 70.19 96 VAL A O 1
ATOM 781 N N . ASP A 1 97 ? 23.198 7.594 -14.249 1.00 68.88 97 ASP A N 1
ATOM 782 C CA . ASP A 1 97 ? 23.267 8.894 -13.566 1.00 68.88 97 ASP A CA 1
ATOM 783 C C . ASP A 1 97 ? 24.476 8.979 -12.614 1.00 68.88 97 ASP A C 1
ATOM 785 O O . ASP A 1 97 ? 25.147 10.004 -12.548 1.00 68.88 97 ASP A O 1
ATOM 789 N N . ILE A 1 98 ? 24.795 7.889 -11.902 1.00 70.88 98 ILE A N 1
ATOM 790 C CA . ILE A 1 98 ? 25.979 7.812 -11.028 1.00 70.88 98 ILE A CA 1
ATOM 791 C C . ILE A 1 98 ? 27.278 7.860 -11.842 1.00 70.88 98 ILE A C 1
ATOM 793 O O . ILE A 1 98 ? 28.249 8.474 -11.410 1.00 70.88 98 ILE A O 1
ATOM 797 N N . LEU A 1 99 ? 27.328 7.196 -12.999 1.00 70.94 99 LEU A N 1
ATOM 798 C CA . LEU A 1 99 ? 28.514 7.214 -13.856 1.00 70.94 99 LEU A CA 1
ATOM 799 C C . LEU A 1 99 ? 28.748 8.598 -14.469 1.00 70.94 99 LEU A C 1
ATOM 801 O O . LEU A 1 99 ? 29.890 9.045 -14.490 1.00 70.94 99 LEU A O 1
ATOM 805 N N . GLU A 1 100 ? 27.692 9.283 -14.908 1.00 70.75 100 GLU A N 1
ATOM 806 C CA . GLU A 1 100 ? 27.766 10.663 -15.406 1.00 70.75 100 GLU A CA 1
ATOM 807 C C . GLU A 1 100 ? 28.243 11.637 -14.312 1.00 70.75 100 GLU A C 1
ATOM 809 O O . GLU A 1 100 ? 29.108 12.465 -14.578 1.00 70.75 100 GLU A O 1
ATOM 814 N N . ASP A 1 101 ? 27.766 11.497 -13.068 1.00 68.50 101 ASP A N 1
ATOM 815 C CA . ASP A 1 101 ? 28.170 12.355 -11.935 1.00 68.50 101 ASP A CA 1
ATOM 816 C C . ASP A 1 101 ? 29.622 12.105 -11.472 1.00 68.50 101 ASP A C 1
ATOM 818 O O . ASP A 1 101 ? 30.286 13.009 -10.975 1.00 68.50 101 ASP A O 1
ATOM 822 N N . ILE A 1 102 ? 30.151 10.887 -11.659 1.00 68.50 102 ILE A N 1
ATOM 823 C CA . ILE A 1 102 ? 31.558 10.541 -11.368 1.00 68.50 102 ILE A CA 1
ATOM 824 C C . ILE A 1 102 ? 32.501 10.957 -12.511 1.00 68.50 102 ILE A C 1
ATOM 826 O O . ILE A 1 102 ? 33.698 11.147 -12.289 1.00 68.50 102 ILE A O 1
ATOM 830 N N . MET A 1 103 ? 31.990 11.055 -13.739 1.00 65.12 103 MET A N 1
ATOM 831 C CA . MET A 1 103 ? 32.767 11.427 -14.926 1.00 65.12 103 MET A CA 1
ATOM 832 C C . MET A 1 103 ? 32.863 12.946 -15.158 1.00 6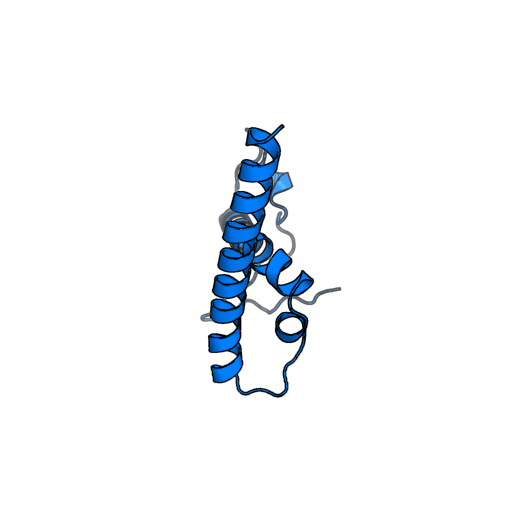5.12 103 MET A C 1
ATOM 834 O O . MET A 1 103 ? 33.430 13.360 -16.174 1.00 65.12 103 MET A O 1
ATOM 838 N N . GLN A 1 104 ? 32.365 13.757 -14.222 1.00 50.25 104 GLN A N 1
ATOM 839 C CA . GLN A 1 104 ? 32.432 15.220 -14.224 1.00 50.25 104 GLN A CA 1
ATOM 840 C C . GLN A 1 104 ? 33.389 15.745 -13.144 1.00 50.25 104 GLN A C 1
ATOM 842 O O . GLN A 1 104 ? 34.047 16.778 -13.410 1.00 50.25 104 GLN A O 1
#

Secondary structure (DSSP, 8-state):
---PPPPBTTB-PPPTTS---GGGG-STT----SHHHHHHHHHHHHHHHHHHHHHHHHHH-HHHHS--SS-HHHHHHHHHHHHHHHHHHHHHHHHHHHHHHH--

Organism: Cucumis melo var. makuwa (NCBI:txid1194695)

Sequence (104 aa):
MRRGYPNTEGFLAPYTGQRYHLQEWRGGGNAPTTSKEFFNMKHSSTQNVIERAFSPLKDRWTIVRGKSYYLVQVQCCTIPVCGLLHNLINREITNVDILEDIMQ

Solvent-accessible surface area (backbone atoms only — not comparable to full-atom values): 6385 Å² total; per-residue (Å²): 133,83,81,72,70,76,72,48,93,97,42,85,50,76,59,82,96,51,70,51,58,72,75,72,50,76,47,97,88,37,68,68,88,45,75,62,34,43,49,18,46,52,52,39,52,54,48,49,54,51,46,65,66,45,46,63,49,34,73,73,34,68,79,70,64,53,93,59,96,60,57,69,71,56,53,67,54,46,55,59,52,54,49,51,52,51,52,51,52,50,52,55,50,54,51,49,54,53,50,55,67,71,74,108

Foldseek 3Di:
DPPWDDDDVPDDTQDPPEDADLVQQPDPPRDDPDPSNVVSNVVNVVVVVVCVLCVVLVVVPVCLVDDDPDDPVVNVVVRVVSVVVVVVVVVVVVVVVVVVVVVD

Mean predicted aligned error: 9.46 Å

Radius of gyration: 19.68 Å; Cα contacts (8 Å, |Δi|>4): 53; chains: 1; bounding box: 54×30×44 Å

pLDDT: mean 82.0, std 10.61, range [32.16, 91.81]

InterPro domains:
  IPR027806 Harbinger transposase-derived nuclease domain [PF13359] (3-87)
  IPR045249 Putative nuclease HARBI1-like [PTHR22930] (3-87)